Protein AF-E0WHE2-F1 (afdb_monomer_lite)

Foldseek 3Di:
DQVVCVVVVHDDPDDDPVLLVVLVVVVVVQVVVVCCDVHPPDPPPPPPDDDDPVRVSVVVSVVVVVVVVVVVVQVVCCVQQVGPPPRNQDDVPGGVD

Secondary structure (DSSP, 8-state):
-HHHHHHTT---S---HHHHHHHHHHHHHHHHTS--GGGTT--TT-TT----HHHHHHHHHHHHHHHHHHHHHHHHHHHHHSSSSS---EETTEE--

Sequence (97 aa):
AAKWANVAGETPWTADVQTFTDMKDRLVKFVKKGRLGIFGNGYWGNPSYKLTPAQNLVAITHYFQALDIQRDLGQMMTIFGGKDPHPQPLVVGGVTS

pLDDT: mean 92.68, std 4.57, range [69.0, 97.5]

Structure (mmCIF, N/CA/C/O backbone):
data_AF-E0WHE2-F1
#
_entry.id   AF-E0WHE2-F1
#
loop_
_atom_site.group_PDB
_atom_site.id
_atom_site.type_symbol
_atom_site.label_atom_id
_atom_site.label_alt_id
_atom_site.label_comp_id
_atom_site.label_asym_id
_atom_site.label_entity_id
_atom_site.label_seq_id
_atom_site.pdbx_PDB_ins_code
_atom_site.Cartn_x
_atom_site.Cartn_y
_atom_site.Cartn_z
_atom_site.occupancy
_atom_site.B_iso_or_equiv
_atom_site.auth_seq_id
_atom_site.auth_comp_id
_atom_site.auth_asym_id
_atom_site.auth_atom_id
_atom_site.pdbx_PDB_model_num
ATOM 1 N N . ALA A 1 1 ? -3.819 -12.579 7.814 1.00 75.44 1 ALA A N 1
ATOM 2 C CA . ALA A 1 1 ? -3.324 -12.988 6.485 1.00 75.44 1 ALA A CA 1
ATOM 3 C C . ALA A 1 1 ? -3.231 -14.508 6.364 1.00 75.44 1 ALA A C 1
ATOM 5 O O . ALA A 1 1 ? -4.016 -15.067 5.613 1.00 75.44 1 ALA A O 1
ATOM 6 N N . ALA A 1 2 ? -2.399 -15.180 7.172 1.00 84.19 2 ALA A N 1
ATOM 7 C CA . ALA A 1 2 ? -2.168 -16.632 7.094 1.00 84.19 2 ALA A CA 1
ATOM 8 C C . ALA A 1 2 ? -3.438 -17.503 7.031 1.00 84.19 2 ALA A C 1
ATOM 10 O O . ALA A 1 2 ? -3.555 -18.334 6.142 1.00 84.19 2 ALA A O 1
ATOM 11 N N . LYS A 1 3 ? -4.432 -17.263 7.903 1.00 83.56 3 LYS A N 1
ATOM 12 C CA . LYS A 1 3 ? -5.703 -18.014 7.878 1.00 83.56 3 LYS A CA 1
ATOM 13 C C . LYS A 1 3 ? -6.376 -18.004 6.497 1.00 83.56 3 LYS A C 1
ATOM 15 O O . LYS A 1 3 ? -6.838 -19.042 6.050 1.00 83.56 3 LYS A O 1
ATOM 20 N N . TRP A 1 4 ? -6.459 -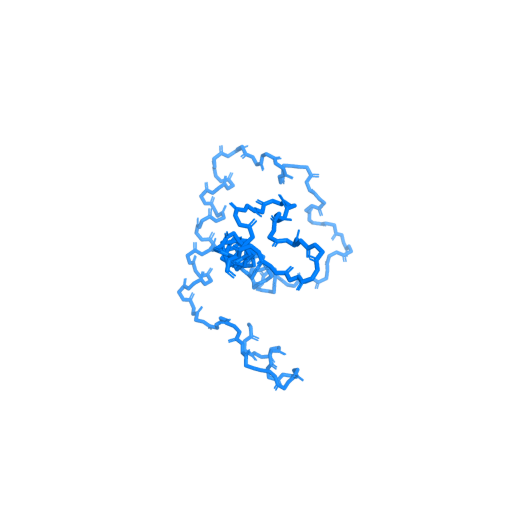16.841 5.852 1.00 81.12 4 TRP A N 1
ATOM 21 C CA . TRP A 1 4 ? -7.150 -16.692 4.567 1.00 81.12 4 TRP A CA 1
ATOM 22 C C . TRP A 1 4 ? -6.310 -17.201 3.395 1.00 81.12 4 TRP A C 1
ATOM 24 O O . TRP A 1 4 ? -6.869 -17.798 2.485 1.00 81.12 4 TRP A O 1
ATOM 34 N N . ALA A 1 5 ? -4.987 -17.034 3.457 1.00 84.81 5 ALA A N 1
ATOM 35 C CA . ALA A 1 5 ? -4.071 -17.608 2.473 1.00 84.81 5 ALA A CA 1
ATOM 36 C C . ALA A 1 5 ? -4.158 -19.145 2.462 1.00 84.81 5 ALA A C 1
ATOM 38 O O . ALA A 1 5 ? -4.374 -19.739 1.413 1.00 84.81 5 ALA A O 1
ATOM 39 N N . ASN A 1 6 ? -4.163 -19.774 3.643 1.00 87.19 6 ASN A N 1
ATOM 40 C CA . ASN A 1 6 ? -4.300 -21.227 3.768 1.00 87.19 6 ASN A CA 1
ATOM 41 C C . ASN A 1 6 ? -5.635 -21.751 3.215 1.00 87.19 6 ASN A C 1
ATOM 43 O O . ASN A 1 6 ? -5.670 -22.825 2.626 1.00 87.19 6 ASN A O 1
ATOM 47 N N . VAL A 1 7 ? -6.733 -21.002 3.385 1.00 87.50 7 VAL A N 1
ATOM 48 C CA . VAL A 1 7 ? -8.038 -21.356 2.790 1.00 87.50 7 VAL A CA 1
ATOM 49 C C . VAL A 1 7 ? -7.983 -21.309 1.261 1.00 87.50 7 VAL A C 1
ATOM 51 O O . VAL A 1 7 ? -8.643 -22.109 0.610 1.00 87.50 7 VAL A O 1
ATOM 54 N N . ALA A 1 8 ? -7.189 -20.400 0.695 1.00 86.06 8 ALA A N 1
ATOM 55 C CA . ALA A 1 8 ? -6.975 -20.296 -0.744 1.00 86.06 8 ALA A CA 1
ATOM 56 C C . ALA A 1 8 ? -5.933 -21.296 -1.288 1.00 86.06 8 ALA A C 1
ATOM 58 O O . ALA A 1 8 ? -5.745 -21.353 -2.496 1.00 86.06 8 ALA A O 1
ATOM 59 N N . GLY A 1 9 ? -5.271 -22.081 -0.428 1.00 89.94 9 GLY A N 1
ATOM 60 C CA . GLY A 1 9 ? -4.175 -22.972 -0.828 1.00 89.94 9 GLY A CA 1
ATOM 61 C C . GLY A 1 9 ? -2.862 -22.246 -1.142 1.00 89.94 9 GLY A C 1
ATOM 62 O O . GLY A 1 9 ? -1.967 -22.843 -1.729 1.00 89.94 9 GLY A O 1
ATOM 63 N N . GLU A 1 10 ? -2.741 -20.981 -0.738 1.00 89.62 10 GLU A N 1
ATOM 64 C CA . GLU A 1 10 ? -1.617 -20.103 -1.065 1.00 89.62 10 GLU A CA 1
ATOM 65 C C . GLU A 1 10 ? -0.763 -19.785 0.166 1.00 89.62 10 GLU A C 1
ATOM 67 O O . GLU A 1 10 ? -1.233 -19.811 1.311 1.00 89.62 10 GLU A O 1
ATOM 72 N N . THR A 1 11 ? 0.497 -19.411 -0.061 1.00 88.06 11 THR A N 1
ATOM 73 C CA . THR A 1 11 ? 1.346 -18.862 1.001 1.00 88.06 11 THR A CA 1
ATOM 74 C C . THR A 1 11 ? 1.056 -17.370 1.191 1.00 88.06 11 THR A C 1
ATOM 76 O O . THR A 1 11 ? 0.924 -16.615 0.226 1.00 88.06 11 THR A O 1
ATOM 79 N N . PRO A 1 12 ? 0.910 -16.890 2.439 1.00 86.69 12 PRO A N 1
ATOM 80 C CA . PRO A 1 12 ? 0.649 -15.477 2.675 1.00 86.69 12 PRO A CA 1
ATOM 81 C C . PRO A 1 12 ? 1.877 -14.638 2.306 1.00 86.69 12 PRO A C 1
ATOM 83 O O . PRO A 1 12 ? 2.959 -14.880 2.834 1.00 86.69 12 PRO A O 1
ATOM 86 N N . TRP A 1 13 ? 1.679 -13.593 1.494 1.00 86.62 13 TRP A N 1
ATOM 87 C CA . TRP A 1 13 ? 2.726 -12.613 1.166 1.00 86.62 13 TRP A CA 1
ATOM 88 C C . TRP A 1 13 ? 3.378 -12.009 2.416 1.00 86.62 13 TRP A C 1
ATOM 90 O O . TRP A 1 13 ? 4.590 -11.830 2.495 1.00 86.62 13 TRP A O 1
ATOM 100 N N . THR A 1 14 ? 2.569 -11.684 3.424 1.00 88.00 14 THR A N 1
ATOM 101 C CA . THR A 1 14 ? 3.041 -11.177 4.714 1.00 88.00 14 THR A CA 1
ATOM 102 C C . THR A 1 14 ? 2.112 -11.655 5.822 1.00 88.00 14 THR A C 1
ATOM 104 O O . THR A 1 14 ? 0.883 -11.600 5.699 1.00 88.00 14 THR A O 1
ATOM 107 N N . ALA A 1 15 ? 2.687 -12.148 6.918 1.00 85.19 15 ALA A N 1
ATOM 108 C CA . ALA A 1 15 ? 1.935 -12.687 8.051 1.00 85.19 15 ALA A CA 1
ATOM 109 C C . ALA A 1 15 ? 2.513 -12.312 9.425 1.00 85.19 15 ALA A C 1
ATOM 111 O O . ALA A 1 15 ? 1.958 -12.736 10.439 1.00 85.19 15 ALA A O 1
ATOM 112 N N . ASP A 1 16 ? 3.586 -11.527 9.478 1.00 89.88 16 ASP A N 1
ATOM 113 C CA . ASP A 1 16 ? 4.252 -11.155 10.720 1.00 89.88 16 ASP A CA 1
ATOM 114 C C . ASP A 1 16 ? 3.493 -10.058 11.483 1.00 89.88 16 ASP A C 1
ATOM 116 O O . ASP A 1 16 ? 2.865 -9.165 10.914 1.00 89.88 16 ASP A O 1
ATOM 120 N N . VAL A 1 17 ? 3.548 -10.131 12.813 1.00 91.56 17 VAL A N 1
ATOM 121 C CA . VAL A 1 17 ? 2.835 -9.202 13.703 1.00 91.56 17 VAL A CA 1
ATOM 122 C C . VAL A 1 17 ? 3.435 -7.795 13.657 1.00 91.56 17 VAL A C 1
ATOM 124 O O . VAL A 1 17 ? 2.699 -6.811 13.787 1.00 91.56 17 VAL A O 1
ATOM 127 N N . GLN A 1 18 ? 4.749 -7.690 13.453 1.00 94.38 18 GLN A N 1
ATOM 128 C CA . GLN A 1 18 ? 5.457 -6.415 13.474 1.00 94.38 18 GLN A CA 1
ATOM 129 C C . GLN A 1 18 ? 4.991 -5.508 12.329 1.00 94.38 18 GLN A C 1
ATOM 131 O O . GLN A 1 18 ? 4.578 -4.381 12.585 1.00 94.38 18 GLN A O 1
ATOM 136 N N . THR A 1 19 ? 4.903 -6.025 11.102 1.00 94.06 19 THR A N 1
ATOM 137 C CA . THR A 1 19 ? 4.464 -5.261 9.923 1.00 9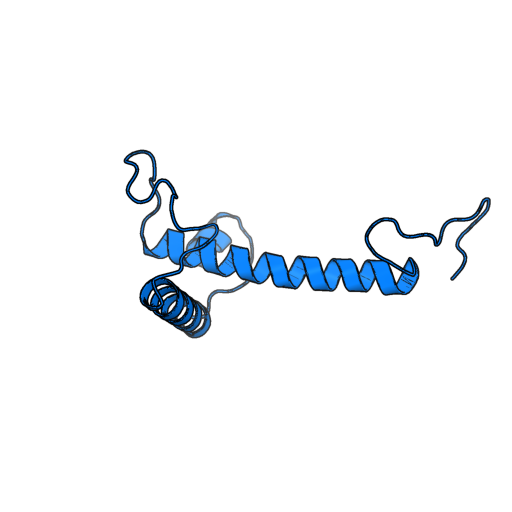4.06 19 THR A CA 1
ATOM 138 C C . THR A 1 19 ? 3.045 -4.714 10.082 1.00 94.06 19 THR A C 1
ATOM 140 O O . THR A 1 19 ? 2.771 -3.558 9.746 1.00 94.06 19 THR A O 1
ATOM 143 N N . PHE A 1 20 ? 2.117 -5.503 10.634 1.00 94.69 20 PHE A N 1
ATOM 144 C CA . PHE A 1 20 ? 0.761 -5.011 10.912 1.00 94.69 20 PHE A CA 1
ATOM 145 C C . PHE A 1 20 ? 0.743 -3.949 12.022 1.00 94.69 20 PHE A C 1
ATOM 147 O O . PHE A 1 20 ? -0.050 -3.006 11.950 1.00 94.69 20 PHE A O 1
ATOM 154 N N . THR A 1 21 ? 1.613 -4.077 13.026 1.00 95.69 21 THR A N 1
ATOM 155 C CA . THR A 1 21 ? 1.741 -3.107 14.124 1.00 95.69 21 THR A CA 1
ATOM 156 C C . THR A 1 21 ? 2.299 -1.780 13.617 1.00 95.69 21 THR A C 1
ATOM 158 O O . THR A 1 21 ? 1.683 -0.735 13.831 1.00 95.69 21 THR A O 1
ATOM 161 N N . ASP A 1 22 ? 3.374 -1.822 12.834 1.00 96.56 22 ASP A N 1
ATOM 162 C CA . ASP A 1 22 ? 3.997 -0.637 12.245 1.00 96.56 22 ASP A CA 1
ATOM 163 C C . ASP A 1 22 ? 3.039 0.088 11.292 1.00 96.56 22 ASP A C 1
ATOM 165 O O . ASP A 1 22 ? 2.937 1.321 11.310 1.00 96.56 22 ASP A O 1
ATOM 169 N N . MET A 1 23 ? 2.270 -0.663 10.492 1.00 96.12 23 MET A N 1
ATOM 170 C CA . MET A 1 23 ? 1.244 -0.082 9.624 1.00 96.12 23 MET A CA 1
ATOM 171 C C . MET A 1 23 ? 0.144 0.606 10.438 1.00 96.12 23 MET A C 1
ATOM 173 O O . MET A 1 23 ? -0.244 1.736 10.127 1.00 96.12 23 MET A O 1
ATOM 177 N N . LYS A 1 24 ? -0.345 -0.032 11.506 1.00 95.62 24 LYS A N 1
ATOM 178 C CA . LYS A 1 24 ? -1.340 0.575 12.396 1.00 95.62 24 LYS A CA 1
ATOM 179 C C . LYS A 1 24 ? -0.814 1.879 12.999 1.00 95.62 24 LYS A C 1
ATOM 181 O O . LYS A 1 24 ? -1.523 2.886 12.972 1.00 95.62 24 LYS A O 1
ATOM 186 N N . ASP A 1 25 ? 0.424 1.896 13.480 1.00 97.50 25 ASP A N 1
ATOM 187 C CA . ASP A 1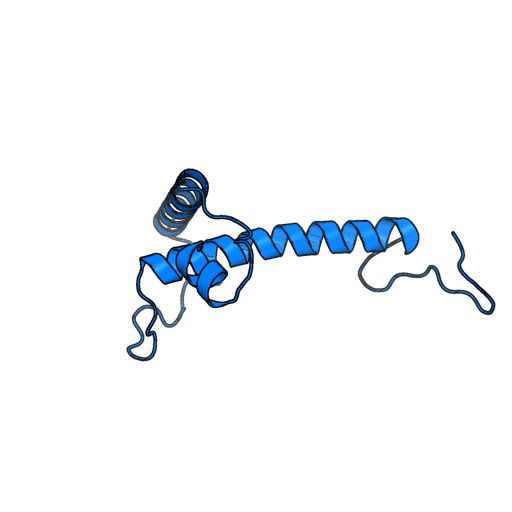 25 ? 1.039 3.093 14.057 1.00 97.50 25 ASP A CA 1
ATOM 188 C C . ASP A 1 25 ? 1.216 4.207 13.025 1.00 97.50 25 ASP A C 1
ATOM 190 O O . ASP A 1 25 ? 0.958 5.381 13.316 1.00 97.50 25 ASP A O 1
ATOM 194 N N . ARG A 1 26 ? 1.595 3.856 11.792 1.00 96.06 26 ARG A N 1
ATOM 195 C CA . ARG A 1 26 ? 1.658 4.793 10.666 1.00 96.06 26 ARG A CA 1
ATOM 196 C C . ARG A 1 26 ? 0.289 5.410 10.374 1.00 96.06 26 ARG A C 1
ATOM 198 O O . ARG A 1 26 ? 0.208 6.630 10.218 1.00 96.06 26 ARG A O 1
ATOM 205 N N . LEU A 1 27 ? -0.778 4.608 10.350 1.00 95.06 27 LEU A N 1
ATOM 206 C CA . LEU A 1 27 ? -2.150 5.082 10.139 1.00 95.06 27 LEU A CA 1
ATOM 207 C C . LEU A 1 27 ? -2.615 5.998 11.273 1.00 95.06 27 LEU A C 1
ATOM 209 O O . LEU A 1 27 ? -3.147 7.075 11.012 1.00 95.06 27 LEU A O 1
ATOM 213 N N . VAL A 1 28 ? -2.360 5.630 12.530 1.00 96.06 28 VAL A N 1
ATOM 214 C CA . VAL A 1 28 ? -2.707 6.467 13.689 1.00 96.06 28 VAL A CA 1
ATOM 215 C C . VAL A 1 28 ? -1.975 7.805 13.627 1.00 96.06 28 VAL A C 1
ATOM 217 O O . VAL A 1 28 ? -2.594 8.852 13.813 1.00 96.06 28 VAL A O 1
ATOM 220 N N . LYS A 1 29 ? -0.670 7.802 13.324 1.00 96.75 29 LYS A N 1
ATOM 221 C CA . LYS A 1 29 ? 0.110 9.035 13.132 1.00 96.75 29 LYS A CA 1
ATOM 222 C C . LYS A 1 29 ? -0.446 9.881 11.985 1.00 96.75 29 LYS A C 1
ATOM 224 O O . LYS A 1 29 ? -0.496 11.100 12.112 1.00 96.75 29 LYS A O 1
ATOM 229 N N . PHE A 1 30 ? -0.870 9.260 10.884 1.00 94.75 30 PHE A N 1
ATOM 230 C CA . PHE A 1 30 ? -1.476 9.954 9.747 1.00 94.75 30 PHE A CA 1
ATOM 231 C C . PHE A 1 30 ? -2.805 10.623 10.120 1.00 94.75 30 PHE A C 1
ATOM 233 O O . PHE A 1 30 ? -2.970 11.817 9.884 1.00 94.75 30 PHE A O 1
ATOM 240 N N . VAL A 1 31 ? -3.711 9.898 10.781 1.00 94.62 31 VAL A N 1
ATOM 241 C CA . VAL A 1 31 ? -5.012 10.435 11.212 1.00 94.62 31 VAL A CA 1
ATOM 242 C C . VAL A 1 31 ? -4.839 11.552 12.245 1.00 94.62 31 VAL A C 1
ATOM 244 O O . VAL A 1 31 ? -5.479 12.595 12.131 1.00 94.62 31 VAL A O 1
ATOM 247 N N . LYS A 1 32 ? -3.913 11.396 13.203 1.00 95.81 32 LYS A N 1
ATOM 248 C CA . LYS A 1 32 ? -3.614 12.419 14.224 1.00 95.81 32 LYS A CA 1
ATOM 249 C C . LYS A 1 32 ? -3.113 13.745 13.647 1.00 95.81 32 LYS A C 1
ATOM 251 O O . LYS A 1 32 ? -3.266 14.772 14.296 1.00 95.81 32 LYS A O 1
ATOM 256 N N . LYS A 1 33 ? -2.540 13.752 12.438 1.00 94.25 33 LYS A N 1
ATOM 257 C CA . LYS A 1 33 ? -2.137 14.993 11.753 1.00 94.25 33 LYS A CA 1
ATOM 258 C C . LYS A 1 33 ? -3.331 15.829 11.267 1.00 94.25 33 LYS A C 1
ATOM 260 O O . LYS A 1 33 ? -3.120 16.953 10.824 1.00 94.25 33 LYS A O 1
ATOM 265 N N . GLY A 1 34 ? -4.556 15.294 11.273 1.00 89.69 34 GLY A N 1
ATOM 266 C CA . GLY A 1 34 ? -5.789 16.006 10.900 1.00 89.69 34 GLY A CA 1
ATOM 267 C C . GLY A 1 34 ? -5.965 16.288 9.400 1.00 89.69 34 GLY A C 1
ATOM 268 O O . GLY A 1 34 ? -7.056 16.636 8.961 1.00 89.69 34 GLY A O 1
ATOM 269 N N . ARG A 1 35 ? -4.923 16.099 8.581 1.00 92.44 35 ARG A N 1
ATOM 270 C CA . ARG A 1 35 ? -4.949 16.299 7.124 1.00 92.44 35 ARG A CA 1
ATOM 271 C C . ARG A 1 35 ? -5.061 14.960 6.401 1.00 92.44 35 ARG A C 1
ATOM 273 O O . ARG A 1 35 ? -4.065 14.409 5.945 1.00 92.44 35 ARG A O 1
ATOM 280 N N . LEU A 1 36 ? -6.287 14.455 6.293 1.00 91.56 36 LEU A N 1
ATOM 281 C CA . LEU A 1 36 ? -6.569 13.144 5.694 1.00 91.56 36 LEU A CA 1
ATOM 282 C C . LEU A 1 36 ? -6.463 13.116 4.157 1.00 91.56 36 LEU A C 1
ATOM 284 O O . LEU A 1 36 ? -6.375 12.036 3.577 1.00 91.56 36 LEU A O 1
ATOM 288 N N . GLY A 1 37 ? -6.445 14.273 3.484 1.00 93.38 37 GLY A N 1
ATOM 289 C CA . GLY A 1 37 ? -6.285 14.361 2.027 1.00 93.38 37 GLY A CA 1
ATOM 290 C C . GLY A 1 37 ? -7.330 13.528 1.281 1.00 93.38 37 GLY A C 1
ATOM 291 O O . GLY A 1 37 ? -8.524 13.650 1.553 1.00 93.38 37 GLY A O 1
ATOM 292 N N . ILE A 1 38 ? -6.871 12.633 0.400 1.00 93.25 38 ILE A N 1
ATOM 293 C CA . ILE A 1 38 ? -7.730 11.714 -0.370 1.00 93.25 38 ILE A CA 1
ATOM 294 C C . ILE A 1 38 ? -8.574 10.765 0.505 1.00 93.25 38 ILE A C 1
ATOM 296 O O . ILE A 1 38 ? -9.521 10.166 0.012 1.00 93.25 38 ILE A O 1
ATOM 300 N N . PHE A 1 39 ? -8.272 10.647 1.803 1.00 93.31 39 PHE A N 1
ATOM 301 C CA . PHE A 1 39 ? -8.999 9.796 2.752 1.00 93.31 39 PHE A CA 1
ATOM 302 C C . PHE A 1 39 ? -10.011 10.562 3.627 1.00 93.31 39 PHE A C 1
ATOM 304 O O . PHE A 1 39 ? -10.679 9.956 4.466 1.00 93.31 39 PHE A O 1
ATOM 311 N N . GLY A 1 40 ? -10.121 11.888 3.477 1.00 89.56 40 GLY A N 1
ATOM 312 C CA . GLY A 1 40 ? -10.879 12.744 4.399 1.00 89.56 40 GLY A CA 1
ATOM 313 C C . GLY A 1 40 ? -12.399 12.617 4.335 1.00 89.56 40 GLY A C 1
ATOM 314 O O . GLY A 1 40 ? -13.047 12.747 5.365 1.00 89.56 40 GLY A O 1
ATOM 315 N N . ASN A 1 41 ? -12.960 12.317 3.163 1.00 90.50 41 ASN A N 1
ATOM 316 C CA . ASN A 1 41 ? -14.407 12.184 2.957 1.00 90.50 41 ASN A CA 1
ATOM 317 C C . ASN A 1 41 ? -14.788 10.773 2.475 1.00 90.50 41 ASN A C 1
ATOM 319 O O . ASN A 1 41 ? -15.593 10.602 1.563 1.00 90.50 41 ASN A O 1
ATOM 323 N N . GLY A 1 42 ? -14.132 9.753 3.035 1.00 90.44 42 GLY A N 1
ATOM 324 C CA . GLY A 1 42 ? -14.469 8.356 2.766 1.00 90.44 42 GLY A CA 1
ATOM 325 C C . GLY A 1 42 ? -15.773 7.941 3.453 1.00 90.44 42 GLY A C 1
ATOM 326 O O . GLY A 1 42 ? -16.191 8.550 4.436 1.00 90.44 42 GLY A O 1
ATOM 327 N N . TYR A 1 43 ? -16.391 6.857 2.981 1.00 95.56 43 TYR A N 1
ATOM 328 C CA . TYR A 1 43 ? -17.617 6.286 3.558 1.00 95.56 43 TYR A CA 1
ATOM 329 C C . TYR A 1 43 ? -17.355 5.512 4.865 1.00 95.56 43 TYR A C 1
ATOM 331 O O . TYR A 1 43 ? -17.810 4.382 5.049 1.00 95.56 43 TYR A O 1
ATOM 339 N N . TRP A 1 44 ? -16.583 6.098 5.777 1.00 93.88 44 TRP A N 1
ATOM 340 C CA . TRP A 1 44 ? -16.190 5.477 7.037 1.00 93.88 44 TRP A CA 1
ATOM 341 C C . TRP A 1 44 ? -17.420 5.187 7.907 1.00 93.88 44 TRP A C 1
ATOM 343 O O . TRP A 1 44 ? -18.258 6.055 8.126 1.00 93.88 44 TRP A O 1
ATOM 353 N N . GLY A 1 45 ? -17.539 3.950 8.397 1.00 93.50 45 GLY A N 1
ATOM 354 C CA . GLY A 1 45 ? -18.685 3.518 9.207 1.00 93.50 45 GLY A CA 1
ATOM 355 C C . GLY A 1 45 ? -19.957 3.184 8.419 1.00 93.50 45 GLY A C 1
ATOM 356 O O . GLY A 1 45 ? -20.982 2.907 9.036 1.00 93.50 45 GLY A O 1
ATOM 357 N N . ASN A 1 46 ? -19.914 3.168 7.079 1.00 95.88 46 ASN A N 1
ATOM 358 C CA . ASN A 1 46 ? -21.055 2.749 6.265 1.00 95.88 46 ASN A CA 1
ATOM 359 C C . ASN A 1 46 ? -21.507 1.319 6.653 1.00 95.88 46 ASN A C 1
ATOM 361 O O . ASN A 1 46 ? -20.670 0.413 6.678 1.00 95.88 46 ASN A O 1
ATOM 365 N N . PRO A 1 47 ? -22.812 1.073 6.896 1.00 96.12 47 PRO A N 1
ATOM 366 C CA . PRO A 1 47 ? -23.331 -0.239 7.311 1.00 96.12 47 PRO A CA 1
ATOM 367 C C . PRO A 1 47 ? -23.113 -1.356 6.275 1.00 96.12 47 PRO A C 1
ATOM 369 O O . PRO A 1 47 ? -23.230 -2.547 6.584 1.00 96.12 47 PRO A O 1
ATOM 372 N N . SER A 1 48 ? -22.788 -0.993 5.036 1.00 96.88 48 SER A N 1
ATOM 373 C CA . SER A 1 48 ? -22.421 -1.923 3.968 1.00 96.88 48 SER A CA 1
ATOM 374 C C . SER A 1 48 ? -21.009 -2.490 4.139 1.00 96.88 48 SER A C 1
ATOM 376 O O . SER A 1 48 ? -20.713 -3.530 3.558 1.00 96.88 48 SER A O 1
ATOM 378 N N . TYR A 1 49 ? -20.141 -1.878 4.952 1.00 96.25 49 TYR A N 1
ATOM 379 C CA . TYR A 1 49 ? -18.819 -2.424 5.258 1.00 96.25 49 TYR A CA 1
ATOM 380 C C . TYR A 1 49 ? -18.930 -3.611 6.214 1.00 96.25 49 TYR A C 1
ATOM 382 O O . TYR A 1 49 ? -19.377 -3.481 7.350 1.00 96.25 49 TYR A O 1
ATOM 390 N N . LYS A 1 50 ? -18.530 -4.793 5.732 1.00 95.75 50 LYS A N 1
ATOM 391 C CA . LYS A 1 50 ? -18.673 -6.069 6.457 1.00 95.75 50 LYS A CA 1
ATOM 392 C C . LYS A 1 50 ? -17.376 -6.591 7.071 1.00 95.75 50 LYS A C 1
ATOM 394 O O . LYS A 1 50 ? -17.402 -7.563 7.819 1.00 95.75 50 LYS A O 1
ATOM 399 N N . LEU A 1 51 ? -16.243 -5.977 6.740 1.00 94.38 51 LEU A N 1
ATOM 400 C CA . LEU A 1 51 ? -14.940 -6.420 7.224 1.00 94.38 51 LEU A CA 1
ATOM 401 C C . LEU A 1 51 ? -14.712 -5.981 8.672 1.00 94.38 51 LEU A C 1
ATOM 403 O O . LEU A 1 51 ? -14.968 -4.835 9.042 1.00 94.38 51 LEU A O 1
ATOM 407 N N . THR A 1 52 ? -14.167 -6.892 9.478 1.00 94.62 52 THR A N 1
ATOM 408 C CA . THR A 1 52 ? -13.727 -6.585 10.845 1.00 94.62 52 THR A CA 1
ATOM 409 C C . THR A 1 52 ? -12.528 -5.624 10.837 1.00 94.62 52 THR A C 1
ATOM 411 O O . THR A 1 52 ? -11.777 -5.584 9.858 1.00 94.62 52 THR A O 1
ATOM 414 N N . PRO A 1 53 ? -12.255 -4.894 11.936 1.00 93.44 53 PRO A N 1
ATOM 415 C CA . PRO A 1 53 ? -11.082 -4.020 12.025 1.00 93.44 53 PRO A CA 1
ATOM 416 C C . PRO A 1 53 ? -9.753 -4.735 11.734 1.00 93.44 53 PRO A C 1
ATOM 418 O O . PRO A 1 53 ? -8.888 -4.177 11.064 1.00 93.44 53 PRO A O 1
ATOM 421 N N . ALA A 1 54 ? -9.606 -5.991 12.171 1.00 91.50 54 ALA A N 1
ATOM 422 C CA . ALA A 1 54 ? -8.416 -6.795 11.895 1.00 91.50 54 ALA A CA 1
ATOM 423 C C . ALA A 1 54 ? -8.279 -7.148 10.403 1.00 91.50 54 ALA A C 1
ATOM 425 O O . ALA A 1 54 ? -7.177 -7.113 9.861 1.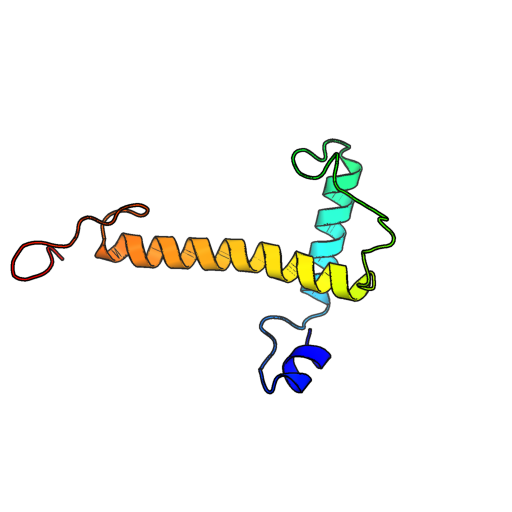00 91.50 54 ALA A O 1
ATOM 426 N N . GLN A 1 55 ? -9.386 -7.449 9.715 1.00 92.56 55 GLN A N 1
ATOM 427 C CA . GLN A 1 55 ? -9.372 -7.684 8.267 1.00 92.56 55 GLN A CA 1
ATOM 428 C C . GLN A 1 55 ? -9.077 -6.401 7.486 1.00 92.56 55 GLN A C 1
ATOM 430 O O . GLN A 1 55 ? -8.300 -6.448 6.537 1.00 92.56 55 GLN A O 1
ATOM 435 N N . ASN A 1 56 ? -9.622 -5.259 7.915 1.00 95.06 56 ASN A N 1
ATOM 436 C CA . ASN A 1 56 ? -9.306 -3.960 7.318 1.00 95.06 56 ASN A CA 1
ATOM 437 C C . ASN A 1 56 ? -7.819 -3.615 7.467 1.00 95.06 56 ASN A C 1
ATOM 439 O O . ASN A 1 56 ? -7.215 -3.132 6.513 1.00 95.06 56 ASN A O 1
ATOM 443 N N . LEU A 1 57 ? -7.212 -3.915 8.624 1.00 94.75 57 LEU A N 1
ATOM 444 C CA . LEU A 1 57 ? -5.773 -3.729 8.829 1.00 94.75 57 LEU A CA 1
ATOM 445 C C . LEU A 1 57 ? -4.949 -4.611 7.882 1.00 94.75 57 LEU A C 1
ATOM 447 O O . LEU A 1 57 ? -3.991 -4.141 7.283 1.00 94.75 57 LEU A O 1
ATOM 451 N N . VAL A 1 58 ? -5.345 -5.870 7.686 1.00 93.69 58 VAL A N 1
ATOM 452 C CA . VAL A 1 58 ? -4.680 -6.736 6.703 1.00 93.69 58 VAL A CA 1
ATOM 453 C C . VAL A 1 58 ? -4.816 -6.158 5.291 1.00 93.69 58 VAL A C 1
ATOM 455 O O . VAL A 1 58 ? -3.819 -6.092 4.576 1.0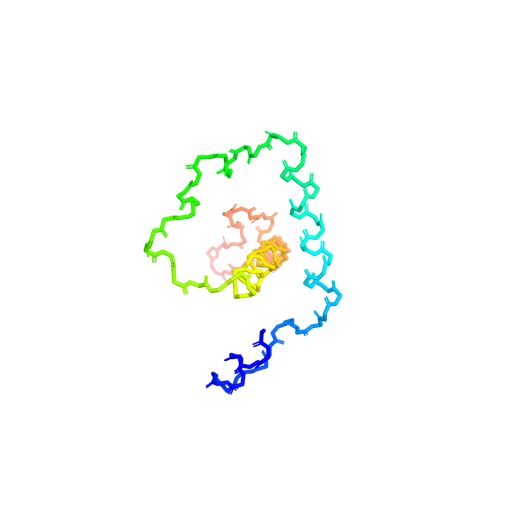0 93.69 58 VAL A O 1
ATOM 458 N N . ALA A 1 59 ? -6.013 -5.716 4.899 1.00 93.25 59 ALA A N 1
ATOM 459 C CA . ALA A 1 59 ? -6.272 -5.177 3.566 1.00 93.25 59 ALA A CA 1
ATOM 460 C C . ALA A 1 59 ? -5.452 -3.910 3.277 1.00 93.25 59 ALA A C 1
ATOM 462 O O . ALA A 1 59 ? -4.806 -3.824 2.236 1.00 93.25 59 ALA A O 1
ATOM 463 N N . ILE A 1 60 ? -5.417 -2.950 4.209 1.00 94.81 60 ILE A N 1
ATOM 464 C CA . ILE A 1 60 ? -4.659 -1.706 4.021 1.00 94.81 60 ILE A CA 1
ATOM 465 C C . ILE A 1 60 ? -3.145 -1.949 4.025 1.00 94.81 60 ILE A C 1
ATOM 467 O O . ILE A 1 60 ? -2.430 -1.307 3.260 1.00 94.81 60 ILE A O 1
ATOM 471 N N . THR A 1 61 ? -2.647 -2.907 4.818 1.00 95.50 61 THR A N 1
ATOM 472 C CA . THR A 1 61 ? -1.233 -3.304 4.765 1.00 95.50 61 THR A CA 1
ATOM 473 C C . THR A 1 61 ? -0.857 -3.803 3.372 1.00 95.50 61 THR A C 1
ATOM 475 O O . THR A 1 61 ? 0.087 -3.283 2.780 1.00 95.50 61 THR A O 1
ATOM 478 N N . HIS A 1 62 ? -1.630 -4.742 2.818 1.00 94.19 62 HIS A N 1
ATOM 479 C CA . HIS A 1 62 ? -1.360 -5.283 1.484 1.00 94.19 62 HIS A CA 1
ATOM 480 C C . HIS A 1 62 ? -1.549 -4.234 0.384 1.00 94.19 62 HIS A C 1
ATOM 482 O O . HIS A 1 62 ? -0.803 -4.247 -0.588 1.00 94.19 62 HIS A O 1
ATOM 488 N N . TYR A 1 63 ? -2.483 -3.291 0.544 1.00 95.88 63 TYR A N 1
ATOM 489 C CA . TYR A 1 63 ? -2.648 -2.177 -0.392 1.00 95.88 63 TYR A CA 1
ATOM 490 C C . TYR A 1 63 ? -1.353 -1.371 -0.544 1.00 95.88 63 TYR A C 1
ATOM 492 O O . TYR A 1 63 ? -0.910 -1.129 -1.660 1.00 95.88 63 TYR A O 1
ATOM 500 N N . PHE A 1 64 ? -0.705 -0.993 0.563 1.00 95.00 64 PHE A N 1
ATOM 501 C CA . PHE A 1 64 ? 0.557 -0.251 0.489 1.00 95.00 64 PHE A CA 1
ATOM 502 C C . PHE A 1 64 ? 1.718 -1.104 -0.028 1.00 95.00 64 PHE A C 1
ATOM 504 O O . PHE A 1 64 ? 2.511 -0.600 -0.812 1.00 95.00 64 PHE A O 1
ATOM 511 N N . GLN A 1 65 ? 1.791 -2.385 0.341 1.00 94.88 65 GLN A N 1
ATOM 512 C CA . GLN A 1 65 ? 2.804 -3.292 -0.213 1.00 94.88 65 GLN A CA 1
ATOM 513 C C . GLN A 1 65 ? 2.643 -3.471 -1.729 1.00 94.88 65 GLN A C 1
ATOM 515 O O . GLN A 1 65 ? 3.633 -3.502 -2.453 1.00 94.88 65 GLN A O 1
ATOM 520 N N . ALA A 1 66 ? 1.407 -3.515 -2.235 1.00 96.12 66 ALA A N 1
ATOM 521 C CA . ALA A 1 66 ? 1.143 -3.567 -3.669 1.00 96.12 66 ALA A CA 1
ATOM 522 C C . ALA A 1 66 ? 1.664 -2.318 -4.401 1.00 96.12 66 ALA A C 1
ATOM 524 O O . ALA A 1 66 ? 2.114 -2.429 -5.540 1.00 96.12 66 ALA A O 1
ATOM 525 N N . LEU A 1 67 ? 1.665 -1.148 -3.745 1.00 96.81 67 LEU A N 1
ATOM 526 C CA . LEU A 1 67 ? 2.242 0.076 -4.310 1.00 96.81 67 LEU A CA 1
ATOM 527 C C . LEU A 1 67 ? 3.776 0.021 -4.426 1.00 96.81 67 LEU A C 1
ATOM 529 O O . LEU A 1 67 ? 4.337 0.653 -5.322 1.00 96.81 67 LEU A O 1
ATOM 533 N N . ASP A 1 68 ? 4.450 -0.723 -3.549 1.00 95.75 68 ASP A N 1
ATOM 534 C CA . ASP A 1 68 ? 5.890 -0.968 -3.665 1.00 95.75 68 ASP A CA 1
ATOM 535 C C . ASP A 1 68 ? 6.178 -1.994 -4.772 1.00 95.75 68 ASP A C 1
ATOM 537 O O . ASP A 1 68 ? 7.040 -1.762 -5.615 1.00 95.75 68 ASP A O 1
ATOM 541 N N . ILE A 1 69 ? 5.384 -3.068 -4.854 1.00 96.38 69 ILE A N 1
ATOM 542 C CA . ILE A 1 69 ? 5.518 -4.085 -5.910 1.00 96.38 69 ILE A CA 1
ATOM 543 C C . ILE A 1 69 ? 5.326 -3.463 -7.298 1.00 96.38 69 ILE A C 1
ATOM 545 O O . ILE A 1 69 ? 6.145 -3.683 -8.186 1.00 96.38 69 ILE A O 1
ATOM 549 N N . GLN A 1 70 ? 4.281 -2.653 -7.505 1.00 96.56 70 GLN A N 1
ATOM 550 C CA . GLN A 1 70 ? 4.061 -2.004 -8.807 1.00 96.56 70 GLN A CA 1
ATOM 551 C C . GLN A 1 70 ? 5.224 -1.076 -9.199 1.00 96.56 70 GLN A C 1
ATOM 553 O O . GLN A 1 70 ? 5.517 -0.940 -10.383 1.00 96.56 70 GLN A O 1
ATOM 558 N N . ARG A 1 71 ? 5.897 -0.441 -8.224 1.00 96.81 71 ARG A N 1
ATOM 559 C CA . ARG A 1 71 ? 7.059 0.415 -8.489 1.00 96.81 71 ARG A CA 1
ATOM 560 C C . ARG A 1 71 ? 8.205 -0.434 -9.020 1.00 96.81 71 ARG A C 1
ATOM 562 O O . ARG A 1 71 ? 8.816 -0.061 -10.017 1.00 96.81 71 ARG A O 1
ATOM 569 N N . ASP A 1 72 ? 8.475 -1.559 -8.371 1.00 97.06 72 ASP A N 1
ATOM 570 C CA . ASP A 1 72 ? 9.557 -2.457 -8.763 1.00 97.06 72 ASP A CA 1
ATOM 571 C C . ASP A 1 72 ? 9.271 -3.077 -10.145 1.00 97.06 72 ASP A C 1
ATOM 573 O O . ASP A 1 72 ? 10.160 -3.136 -10.992 1.00 97.06 72 ASP A O 1
ATOM 577 N N . LEU A 1 73 ? 8.008 -3.409 -10.445 1.00 96.19 73 LEU A N 1
ATOM 578 C CA . LEU A 1 73 ? 7.586 -3.822 -11.790 1.00 96.19 73 LEU A CA 1
ATOM 579 C C . LEU A 1 73 ? 7.826 -2.726 -12.845 1.00 96.19 73 LEU A C 1
ATOM 581 O O . LEU A 1 73 ? 8.352 -3.016 -13.920 1.00 96.19 73 LEU A O 1
ATOM 585 N N . GLY A 1 74 ? 7.504 -1.465 -12.544 1.00 96.75 74 GLY A N 1
ATOM 586 C CA . GLY A 1 74 ? 7.789 -0.339 -13.444 1.00 96.75 74 GLY A CA 1
ATOM 587 C C . GLY A 1 74 ? 9.292 -0.128 -13.673 1.00 96.75 74 GLY A C 1
ATOM 588 O O . GLY A 1 74 ? 9.730 0.169 -14.788 1.00 96.75 74 GLY A O 1
ATOM 589 N N . GLN A 1 75 ? 10.116 -0.357 -12.645 1.00 96.44 75 GLN A N 1
ATOM 590 C CA . GLN A 1 75 ? 11.576 -0.344 -12.778 1.00 96.44 75 GLN A CA 1
ATOM 591 C C . GLN A 1 75 ? 12.069 -1.472 -13.689 1.00 96.44 75 GLN A C 1
ATOM 593 O O . GLN A 1 75 ? 12.882 -1.216 -14.574 1.00 96.44 75 GLN A O 1
ATOM 598 N N . MET A 1 76 ? 11.542 -2.690 -13.536 1.00 95.19 76 MET A N 1
ATOM 599 C CA . MET A 1 76 ? 11.870 -3.818 -14.417 1.00 95.19 76 MET A CA 1
ATOM 600 C C . MET A 1 76 ? 11.536 -3.507 -15.881 1.00 95.19 76 MET A C 1
ATOM 602 O O . MET A 1 76 ? 12.362 -3.739 -16.763 1.00 95.19 76 MET A O 1
ATOM 606 N N . MET A 1 77 ? 10.363 -2.921 -16.137 1.00 94.31 77 MET A N 1
ATOM 607 C CA . MET A 1 77 ? 9.974 -2.468 -17.477 1.00 94.31 77 MET A CA 1
ATOM 608 C C . MET A 1 77 ? 10.912 -1.383 -18.008 1.00 94.31 77 MET A C 1
ATOM 610 O O . MET A 1 77 ? 11.257 -1.389 -19.187 1.00 94.31 77 MET A O 1
ATOM 614 N N . THR A 1 78 ? 11.372 -0.479 -17.143 1.00 95.31 78 THR A N 1
ATOM 615 C CA . THR A 1 78 ? 12.290 0.607 -17.510 1.00 95.31 78 THR A CA 1
ATOM 616 C C . THR A 1 78 ? 13.681 0.096 -17.897 1.00 95.31 78 THR A C 1
ATOM 618 O O . THR A 1 78 ? 14.270 0.646 -18.824 1.00 95.31 78 THR A O 1
ATOM 621 N N . ILE A 1 79 ? 14.189 -0.969 -17.259 1.00 94.88 79 ILE A N 1
ATOM 622 C CA . ILE A 1 79 ? 15.510 -1.552 -17.574 1.00 94.88 79 ILE A CA 1
ATOM 623 C C . ILE A 1 79 ? 15.616 -1.930 -19.057 1.00 94.88 79 ILE A C 1
ATOM 625 O O . ILE A 1 79 ? 16.615 -1.610 -19.694 1.00 94.88 79 ILE A O 1
ATOM 629 N N . PHE A 1 80 ? 14.584 -2.566 -19.615 1.00 91.38 80 PHE A N 1
ATOM 630 C CA . PHE A 1 80 ? 14.579 -2.987 -21.022 1.00 91.38 80 PHE A CA 1
ATOM 631 C C . PHE A 1 80 ? 13.864 -1.995 -21.947 1.00 91.38 80 PHE A C 1
ATOM 633 O O . PHE A 1 80 ? 14.188 -1.902 -23.124 1.00 91.38 80 PHE A O 1
ATOM 640 N N . GLY A 1 81 ? 12.884 -1.247 -21.438 1.00 92.12 81 GLY A N 1
ATOM 641 C CA . GLY A 1 81 ? 12.032 -0.350 -22.221 1.00 92.12 81 GLY A CA 1
ATOM 642 C C . GLY A 1 81 ? 12.486 1.109 -22.278 1.00 92.12 81 GLY A C 1
ATOM 643 O O . GLY A 1 81 ? 11.850 1.911 -22.968 1.00 92.12 81 GLY A O 1
ATOM 644 N N . GLY A 1 82 ? 13.525 1.476 -21.523 1.00 93.81 82 GLY A N 1
ATOM 645 C CA . GLY A 1 82 ? 14.058 2.835 -21.379 1.00 93.81 82 GLY A CA 1
ATOM 646 C C . GLY A 1 82 ? 13.204 3.765 -20.508 1.00 93.81 82 GLY A C 1
ATOM 647 O O . GLY A 1 82 ? 13.741 4.667 -19.868 1.00 93.81 82 GLY A O 1
ATOM 648 N N . LYS A 1 83 ? 11.884 3.548 -20.459 1.00 93.69 83 LYS 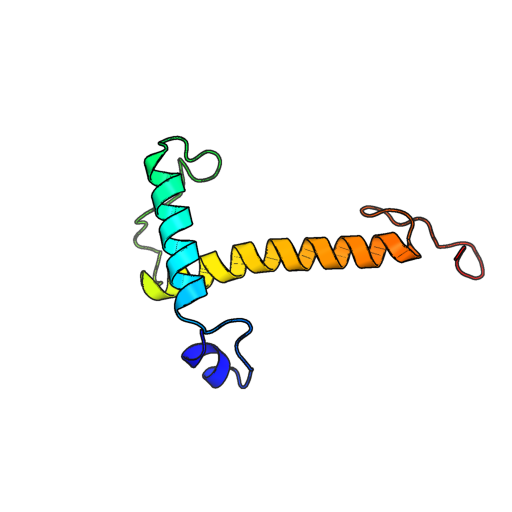A N 1
ATOM 649 C CA . LYS A 1 83 ? 10.937 4.263 -19.593 1.00 93.69 83 LYS A CA 1
ATOM 650 C C . LYS A 1 83 ? 9.642 3.483 -19.388 1.00 93.69 83 LYS A C 1
ATOM 652 O O . LYS A 1 83 ? 9.254 2.682 -20.236 1.00 93.69 83 LYS A O 1
ATOM 657 N N . ASP A 1 84 ? 8.944 3.814 -18.310 1.00 93.50 84 ASP A N 1
ATOM 658 C CA . ASP A 1 84 ? 7.581 3.381 -18.020 1.00 93.50 84 ASP A CA 1
ATOM 659 C C . ASP A 1 84 ? 6.811 4.566 -17.394 1.00 93.50 84 ASP A C 1
ATOM 661 O O . ASP A 1 84 ? 7.337 5.186 -16.463 1.00 93.50 84 ASP A O 1
ATOM 665 N N . PRO A 1 85 ? 5.624 4.965 -17.905 1.00 93.69 85 PRO A N 1
ATOM 666 C CA . PRO A 1 85 ? 4.827 4.342 -18.971 1.00 93.69 85 PRO A CA 1
ATOM 667 C C . PRO A 1 85 ? 5.326 4.583 -20.414 1.00 93.69 85 PRO A C 1
ATOM 669 O O . PRO A 1 85 ? 6.106 5.496 -20.706 1.00 93.69 85 PRO A O 1
ATOM 672 N N . HIS A 1 86 ? 4.791 3.776 -21.343 1.00 94.25 86 HIS A N 1
ATOM 673 C CA . HIS A 1 86 ? 5.091 3.746 -22.787 1.00 94.25 86 HIS A CA 1
ATOM 674 C C . HIS A 1 86 ? 6.543 3.357 -23.120 1.00 94.25 86 HIS A C 1
ATOM 676 O O . HIS A 1 86 ? 7.291 4.197 -23.625 1.00 94.25 86 HIS A O 1
ATOM 682 N N . PRO A 1 87 ? 6.965 2.110 -22.877 1.00 92.75 87 PRO A N 1
ATOM 683 C CA . PRO A 1 87 ? 8.310 1.666 -23.236 1.00 92.75 87 PRO A CA 1
ATOM 684 C C . PRO A 1 87 ? 8.543 1.802 -24.751 1.00 92.75 87 PRO A C 1
ATOM 686 O O . PRO A 1 87 ? 7.639 1.551 -25.549 1.00 92.75 87 PRO A O 1
ATOM 689 N N . GLN A 1 88 ? 9.752 2.204 -25.158 1.00 92.81 88 GLN A N 1
ATOM 690 C CA . GLN A 1 88 ? 10.130 2.356 -26.574 1.00 92.81 88 GLN A CA 1
ATOM 691 C C . GLN A 1 88 ? 11.250 1.396 -27.046 1.00 92.81 88 GLN A C 1
ATOM 693 O O . GLN A 1 88 ? 12.129 1.843 -27.779 1.00 92.81 88 GLN A O 1
ATOM 698 N N . PRO A 1 89 ? 11.255 0.095 -26.676 1.00 93.62 89 PRO A N 1
ATOM 699 C CA . PRO A 1 89 ? 12.303 -0.824 -27.110 1.00 93.62 89 PRO A CA 1
ATOM 700 C C . PRO A 1 89 ? 12.006 -1.504 -28.449 1.00 93.62 89 PRO A C 1
ATOM 702 O O . PRO A 1 89 ? 12.891 -2.128 -29.017 1.00 93.62 89 PRO A O 1
ATOM 705 N N . LEU A 1 90 ? 10.761 -1.467 -28.934 1.00 92.56 90 LEU A N 1
ATOM 706 C CA . LEU A 1 90 ? 10.340 -2.247 -30.098 1.00 92.56 90 LEU A CA 1
ATOM 707 C C . LEU A 1 90 ? 10.718 -1.541 -31.403 1.00 92.56 90 LEU A C 1
ATOM 709 O O . LEU A 1 90 ? 10.382 -0.376 -31.612 1.00 92.56 90 LEU A O 1
ATOM 713 N N . VAL A 1 91 ? 11.339 -2.288 -32.311 1.00 92.06 91 VAL A N 1
ATOM 714 C CA . VAL A 1 91 ? 11.595 -1.891 -33.702 1.00 92.06 91 VAL A CA 1
ATOM 715 C C . VAL A 1 91 ? 11.100 -2.994 -34.633 1.00 92.06 91 VAL A C 1
ATOM 717 O O . VAL A 1 91 ? 10.958 -4.148 -34.228 1.00 92.06 91 VAL A O 1
ATOM 720 N N . VAL A 1 92 ? 10.814 -2.670 -35.897 1.00 94.69 92 VAL A N 1
ATOM 721 C CA . VAL A 1 92 ? 10.418 -3.702 -36.868 1.00 94.69 92 VAL A CA 1
ATOM 722 C C . VAL A 1 92 ? 11.551 -4.725 -36.987 1.00 94.69 92 VAL A C 1
ATOM 724 O O . VAL A 1 92 ? 12.661 -4.378 -37.377 1.00 94.69 92 VAL A O 1
ATOM 727 N N . GLY A 1 93 ? 11.260 -5.979 -36.634 1.00 95.19 93 GLY A N 1
ATOM 728 C CA . GLY A 1 93 ? 12.225 -7.079 -36.656 1.00 95.19 93 GLY A CA 1
ATOM 729 C C . GLY A 1 93 ? 12.929 -7.386 -35.327 1.00 95.19 93 GLY A C 1
ATOM 730 O O . GLY A 1 93 ? 13.693 -8.346 -35.298 1.00 95.19 93 GLY A O 1
ATOM 731 N N . GLY A 1 94 ? 12.679 -6.654 -34.231 1.00 93.62 94 GLY A N 1
ATOM 732 C CA . GLY A 1 94 ? 13.295 -6.980 -32.936 1.00 93.62 94 GLY A CA 1
ATOM 733 C C . GLY A 1 94 ? 13.112 -5.942 -31.825 1.00 93.62 94 GLY A C 1
ATOM 734 O O . GLY A 1 94 ? 12.090 -5.257 -31.744 1.00 93.62 94 GLY A O 1
ATOM 735 N N . VAL A 1 95 ? 14.124 -5.847 -30.957 1.00 94.12 95 VAL A N 1
ATOM 736 C CA . VAL A 1 95 ? 14.225 -4.870 -29.861 1.00 94.12 95 VAL A CA 1
ATOM 737 C C . VAL A 1 95 ? 15.532 -4.075 -29.953 1.00 94.12 95 VAL A C 1
ATOM 739 O O . VAL A 1 95 ? 16.488 -4.536 -30.570 1.00 94.12 95 VAL A O 1
ATOM 742 N N . THR A 1 96 ? 15.578 -2.872 -29.379 1.00 87.25 96 THR A N 1
ATOM 743 C CA . THR A 1 96 ? 16.756 -1.983 -29.417 1.00 87.25 96 THR A CA 1
ATOM 744 C C . THR A 1 96 ? 17.861 -2.347 -28.422 1.00 87.25 96 THR A C 1
ATOM 746 O O . THR A 1 96 ? 18.969 -1.835 -28.560 1.00 87.25 96 THR A O 1
ATOM 749 N N . SER A 1 97 ? 17.546 -3.148 -27.399 1.00 69.00 97 SER A N 1
ATOM 750 C CA . SER A 1 97 ? 18.421 -3.519 -26.273 1.00 69.00 97 SER A CA 1
ATOM 751 C C . SER A 1 97 ? 18.918 -4.953 -26.363 1.00 69.00 97 SER A C 1
ATOM 753 O O . SER A 1 97 ? 18.055 -5.818 -26.635 1.00 69.00 97 SER A O 1
#

Organism: NCBI:txid198431

InterPro domains:
  IPR001501 Nickel-dependent hydrogenase, large subunit [PF00374] (12-96)
  IPR029014 [NiFe]-hydrogenase, large subunit [G3DSA:1.10.645.10] (1-97)
  IPR029014 [NiFe]-hydrogenase, large subunit [SSF56762] (9-96)
  IPR050867 [NiFe]/[NiFeSe] hydrogenase large subunit [PTHR42958] (21-97)

Radius of gyration: 19.19 Å; chains: 1; bounding box: 42×39×51 Å